Protein AF-A0A2W4ZC99-F1 (afdb_monomer)

Sequence (78 aa):
MYLNVTRPAQGQVTLEMQHDLDNEGTYAGTITPGGIRFRRGAETLMLRPSDGDATGLKWLAGKKDCLTVRPGEGYCRD

Mean predicted aligned error: 2.61 Å

Solvent-accessible surface area (backbone atoms only — not comparable to full-atom values): 4412 Å² total; per-residue (Å²): 109,51,74,47,81,45,71,88,47,93,60,36,30,42,38,41,34,30,66,51,98,86,46,65,53,78,34,65,28,36,64,49,100,77,33,35,39,33,55,62,88,92,47,78,48,49,42,20,83,39,35,16,60,72,15,67,39,80,95,39,50,85,44,64,60,19,34,28,66,46,76,69,26,58,44,67,71,131

pLDDT: mean 95.65, std 3.43, range [79.75, 98.38]

Secondary structure (DSSP, 8-state):
--EEEEEEETTEEEEEEE-SSS-EEEEEEEEETTEEEEEETTEEEEEEEE-TTTTT-GGGTT--SEEEEETTEEEE--

Radius of gyration: 11.99 Å; Cα contacts (8 Å, |Δi|>4): 175; chains: 1; bounding box: 28×34×28 Å

Foldseek 3Di:
DAWDWDDPDVQKIWIFDDFADPDTDIWIWGQDPAATWTDDVPDIWGWGQDAQVQLCDPVRPPGHGKIAGHNSGIYHDD

Organism: NCBI:txid1609977

Structure (mmCIF, N/CA/C/O backbone):
data_AF-A0A2W4ZC99-F1
#
_entry.id   AF-A0A2W4ZC99-F1
#
loop_
_atom_site.group_PDB
_atom_site.id
_atom_site.type_symbol
_atom_site.label_atom_id
_atom_site.label_alt_id
_atom_site.label_comp_id
_atom_site.label_asym_id
_atom_site.label_entity_id
_atom_site.label_seq_id
_atom_site.pdbx_PDB_ins_code
_atom_site.Cartn_x
_atom_site.Cartn_y
_atom_site.Cartn_z
_atom_site.occupancy
_atom_site.B_iso_or_equiv
_atom_site.auth_seq_id
_atom_site.auth_comp_id
_atom_site.auth_asym_id
_atom_site.auth_atom_id
_atom_site.pdbx_PDB_model_num
ATOM 1 N N . MET A 1 1 ? 8.613 -6.929 6.695 1.00 90.06 1 MET A N 1
ATOM 2 C CA . MET A 1 1 ? 7.772 -5.895 6.062 1.0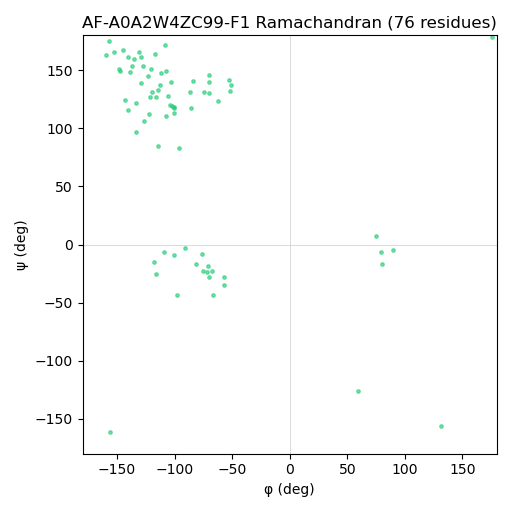0 90.06 1 MET A CA 1
ATOM 3 C C . MET A 1 1 ? 6.974 -5.174 7.126 1.00 90.06 1 MET A C 1
ATOM 5 O O . MET A 1 1 ? 6.453 -5.825 8.026 1.00 90.06 1 MET A O 1
ATOM 9 N N . TYR A 1 2 ? 6.890 -3.852 7.013 1.00 94.88 2 TYR A N 1
ATOM 10 C CA . TYR A 1 2 ? 6.125 -2.980 7.900 1.00 94.88 2 TYR A CA 1
ATOM 11 C C . TYR A 1 2 ? 5.439 -1.884 7.082 1.00 94.88 2 TYR A C 1
ATOM 13 O O . TYR A 1 2 ? 5.852 -1.600 5.955 1.00 94.88 2 TYR A O 1
ATOM 21 N N . LEU A 1 3 ? 4.417 -1.266 7.670 1.00 97.50 3 LEU A N 1
ATOM 22 C CA . LEU A 1 3 ? 3.746 -0.098 7.117 1.00 97.50 3 LEU A CA 1
ATOM 23 C C . LEU A 1 3 ? 3.347 0.846 8.252 1.00 97.50 3 LEU A C 1
ATOM 25 O O . LEU A 1 3 ? 2.592 0.464 9.145 1.00 97.50 3 LEU A O 1
ATOM 29 N N . ASN A 1 4 ? 3.790 2.092 8.156 1.00 97.56 4 ASN A N 1
ATOM 30 C CA . ASN A 1 4 ? 3.335 3.201 8.975 1.00 97.56 4 ASN A CA 1
ATOM 31 C C . ASN A 1 4 ? 2.617 4.231 8.090 1.00 97.56 4 ASN A C 1
ATOM 33 O O . ASN A 1 4 ? 3.098 4.606 7.019 1.00 97.56 4 ASN A O 1
ATOM 37 N N . VAL A 1 5 ? 1.440 4.678 8.532 1.00 96.38 5 VAL A N 1
ATOM 38 C CA . VAL A 1 5 ? 0.588 5.613 7.788 1.00 96.38 5 VAL A CA 1
ATOM 39 C C . VAL A 1 5 ? 0.348 6.845 8.644 1.00 96.38 5 VAL A C 1
ATOM 41 O O . VAL A 1 5 ? -0.378 6.786 9.636 1.00 96.38 5 VAL A O 1
ATOM 44 N N . THR A 1 6 ? 0.894 7.984 8.227 1.00 97.06 6 THR A N 1
ATOM 45 C CA . THR A 1 6 ? 0.633 9.277 8.874 1.00 97.06 6 THR A CA 1
ATOM 46 C C . THR A 1 6 ? -0.257 10.146 7.990 1.00 97.06 6 THR A C 1
ATOM 48 O O . THR A 1 6 ? -0.260 10.019 6.766 1.00 97.06 6 THR A O 1
ATOM 51 N N . ARG A 1 7 ? -1.074 11.010 8.603 1.00 93.19 7 ARG A N 1
ATOM 52 C CA . ARG A 1 7 ? -2.043 11.875 7.908 1.00 93.19 7 ARG A CA 1
ATOM 53 C C . ARG A 1 7 ? -1.639 13.344 8.075 1.00 93.19 7 ARG A C 1
ATOM 55 O O . ARG A 1 7 ? -2.130 13.988 8.999 1.00 93.19 7 ARG A O 1
ATOM 62 N N . PRO A 1 8 ? -0.741 13.883 7.232 1.00 81.94 8 PRO A N 1
ATOM 63 C CA . PRO A 1 8 ? -0.265 15.258 7.372 1.00 81.94 8 PRO A CA 1
ATOM 64 C C . PRO A 1 8 ? -1.325 16.304 6.993 1.00 81.94 8 PRO A C 1
ATOM 66 O O . PRO A 1 8 ? -1.248 17.443 7.442 1.00 81.94 8 PRO A O 1
ATOM 69 N N . ALA A 1 9 ? -2.311 15.936 6.169 1.00 83.50 9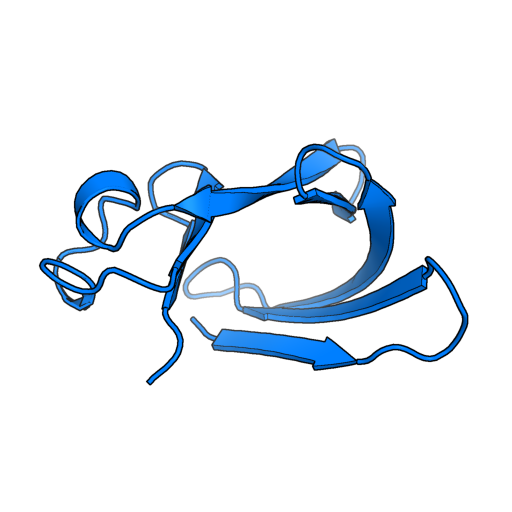 ALA A N 1
ATOM 70 C CA . ALA A 1 9 ? -3.407 16.804 5.749 1.00 83.50 9 ALA A CA 1
ATOM 71 C C . ALA A 1 9 ? -4.658 15.979 5.408 1.00 83.50 9 ALA A C 1
ATOM 73 O O . ALA A 1 9 ? -4.590 14.764 5.216 1.00 83.50 9 ALA A O 1
ATOM 74 N N . GLN A 1 10 ? -5.818 16.631 5.301 1.00 89.31 10 GLN A N 1
ATOM 75 C CA . GLN A 1 10 ? -7.065 15.947 4.961 1.00 89.31 10 GLN A CA 1
ATOM 76 C C . GLN A 1 10 ? -6.974 15.307 3.565 1.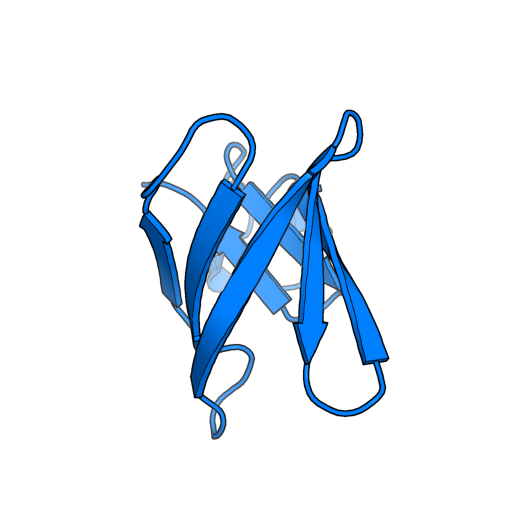00 89.31 10 GLN A C 1
ATOM 78 O O . GLN A 1 10 ? -6.688 15.975 2.575 1.00 89.31 10 GLN A O 1
ATOM 83 N N . GLY A 1 11 ? -7.208 13.995 3.490 1.00 90.75 11 GLY A N 1
ATOM 84 C CA . GLY A 1 11 ? -7.165 13.234 2.236 1.00 90.75 11 GLY A CA 1
ATOM 85 C C . GLY A 1 11 ? -5.763 12.867 1.731 1.00 90.75 11 GLY A C 1
ATOM 86 O O . GLY A 1 11 ? -5.667 12.082 0.789 1.00 90.75 11 GLY A O 1
ATOM 87 N N . GLN A 1 12 ? -4.691 13.360 2.358 1.00 95.88 12 GLN A N 1
ATOM 88 C CA . GLN A 1 12 ? -3.308 13.002 2.028 1.00 95.88 12 GLN A CA 1
ATOM 89 C C . GLN A 1 12 ? -2.675 12.192 3.156 1.00 95.88 12 GLN A C 1
ATOM 91 O O . GLN A 1 12 ? -2.977 12.390 4.335 1.00 95.88 12 GLN A O 1
ATOM 96 N N . VAL A 1 13 ? -1.781 11.279 2.790 1.00 97.44 13 VAL A N 1
ATOM 97 C CA . VAL A 1 13 ? -1.040 10.433 3.724 1.00 97.44 13 VAL A CA 1
ATOM 98 C C . VAL A 1 13 ? 0.424 10.326 3.330 1.00 97.44 13 VAL A C 1
ATOM 100 O O . VAL A 1 13 ? 0.767 10.411 2.152 1.00 97.44 13 VAL A O 1
ATOM 103 N N . THR A 1 14 ? 1.270 10.082 4.321 1.00 98.12 14 THR A N 1
ATOM 104 C CA . THR A 1 14 ? 2.635 9.607 4.109 1.00 98.12 14 THR A CA 1
ATOM 105 C C . THR A 1 14 ? 2.681 8.134 4.485 1.00 98.12 14 THR A C 1
ATOM 107 O O . THR A 1 14 ? 2.229 7.752 5.566 1.00 98.12 14 THR A O 1
ATOM 110 N N . LEU A 1 15 ? 3.191 7.316 3.569 1.00 98.06 15 LEU A N 1
ATOM 111 C CA . LEU A 1 15 ? 3.373 5.881 3.737 1.00 98.06 15 LEU A CA 1
ATOM 112 C C . LEU A 1 15 ? 4.858 5.600 3.907 1.00 98.06 15 LEU A C 1
ATOM 114 O O . LEU A 1 15 ? 5.612 5.743 2.950 1.00 98.06 15 LEU A O 1
ATOM 118 N N . GLU A 1 16 ? 5.266 5.197 5.097 1.00 98.25 16 GLU A N 1
ATOM 119 C CA . GLU A 1 16 ? 6.602 4.665 5.350 1.00 98.25 16 GLU A CA 1
ATOM 120 C C . GLU A 1 16 ? 6.475 3.143 5.388 1.00 98.25 16 GLU A C 1
ATOM 122 O O . GLU A 1 16 ? 5.693 2.603 6.175 1.00 98.25 16 GLU A O 1
ATOM 127 N N . MET A 1 17 ? 7.141 2.446 4.472 1.00 97.25 17 MET A N 1
ATOM 128 C CA . MET A 1 17 ? 6.935 1.011 4.301 1.00 97.25 17 MET A CA 1
ATOM 129 C C . MET A 1 17 ? 8.198 0.282 3.869 1.00 97.25 17 MET A C 1
ATOM 131 O O . MET A 1 17 ? 8.984 0.798 3.079 1.00 97.25 17 MET A O 1
ATOM 135 N N . GLN A 1 18 ? 8.301 -0.973 4.293 1.00 97.25 18 GLN A N 1
ATOM 136 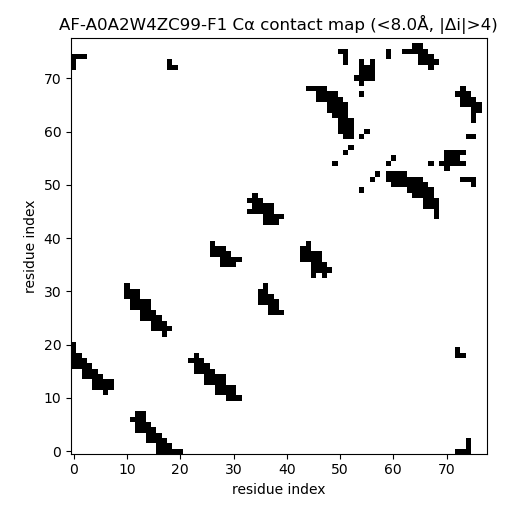C CA . GLN A 1 18 ? 9.164 -1.983 3.683 1.00 97.25 18 GLN A CA 1
ATOM 137 C C . GLN A 1 18 ? 8.284 -2.924 2.851 1.00 97.25 18 GLN A C 1
ATOM 139 O O . GLN A 1 18 ? 7.365 -3.542 3.400 1.00 97.25 18 GLN A O 1
ATOM 144 N N . HIS A 1 19 ? 8.532 -3.022 1.544 1.00 94.19 19 HIS A N 1
ATOM 145 C CA . HIS A 1 19 ? 7.644 -3.711 0.591 1.00 94.19 19 HIS A CA 1
ATOM 146 C C . HIS A 1 19 ? 8.183 -5.032 0.034 1.00 94.19 19 HIS A C 1
ATOM 148 O O . HIS A 1 19 ? 7.463 -5.748 -0.659 1.00 94.19 19 HIS A O 1
ATOM 154 N N . ASP A 1 20 ? 9.428 -5.363 0.354 1.00 91.94 20 ASP A N 1
ATOM 155 C CA . ASP A 1 20 ? 10.026 -6.689 0.203 1.00 91.94 20 ASP A CA 1
ATOM 156 C C . ASP A 1 20 ? 11.197 -6.819 1.198 1.00 91.94 20 ASP A C 1
ATOM 158 O O . ASP A 1 20 ? 11.220 -6.113 2.207 1.00 91.94 20 ASP A O 1
ATOM 162 N N . LEU A 1 21 ? 12.115 -7.766 0.996 1.00 92.44 21 LEU A N 1
ATOM 163 C CA . LEU A 1 21 ? 13.222 -8.000 1.931 1.00 92.44 21 LEU A CA 1
ATOM 164 C C . LEU A 1 21 ? 14.325 -6.940 1.845 1.00 92.44 21 LEU A C 1
ATOM 166 O O . LEU A 1 21 ? 15.041 -6.751 2.825 1.00 92.44 21 LEU A O 1
ATOM 170 N N . ASP A 1 22 ? 14.430 -6.246 0.714 1.00 95.12 22 ASP A N 1
ATOM 171 C CA . ASP A 1 22 ? 15.570 -5.388 0.388 1.00 95.12 22 ASP A CA 1
ATOM 172 C C . ASP A 1 22 ? 15.172 -3.917 0.216 1.00 95.12 22 ASP A C 1
ATOM 174 O O . ASP A 1 22 ? 16.034 -3.040 0.213 1.00 95.12 22 ASP A O 1
ATOM 178 N N . ASN A 1 23 ? 13.875 -3.629 0.069 1.00 95.12 23 ASN A N 1
ATOM 179 C CA . ASN A 1 23 ? 13.392 -2.299 -0.274 1.00 95.12 23 ASN A CA 1
ATOM 180 C C . ASN A 1 23 ? 12.433 -1.726 0.773 1.00 95.12 23 ASN A C 1
ATOM 182 O O . ASN A 1 23 ? 11.382 -2.294 1.103 1.00 95.12 23 ASN A O 1
ATOM 186 N N . GLU A 1 24 ? 12.777 -0.523 1.219 1.00 96.94 24 GLU A N 1
ATOM 187 C CA . GLU A 1 24 ? 11.959 0.337 2.059 1.00 96.94 24 GLU A CA 1
ATOM 188 C C . GLU A 1 24 ? 11.988 1.784 1.564 1.00 96.94 24 GLU A C 1
ATOM 190 O O . GLU A 1 24 ? 12.877 2.194 0.813 1.00 96.94 24 GLU A O 1
ATOM 195 N N . GLY A 1 25 ? 10.995 2.570 1.968 1.00 96.81 25 GLY A N 1
ATOM 196 C CA . GLY A 1 25 ? 10.945 3.977 1.616 1.00 96.81 25 GLY A CA 1
ATOM 197 C C . GLY A 1 25 ? 9.684 4.688 2.076 1.00 96.81 25 GLY A C 1
ATOM 198 O O . GLY A 1 25 ? 8.760 4.099 2.640 1.00 96.81 25 GLY A O 1
ATOM 199 N N . THR A 1 26 ? 9.661 5.984 1.773 1.00 97.94 26 THR A N 1
ATOM 200 C CA . THR A 1 26 ? 8.578 6.894 2.137 1.00 97.94 26 THR A CA 1
ATOM 201 C C . THR A 1 26 ? 7.897 7.431 0.887 1.00 97.94 26 THR A C 1
ATOM 203 O O . THR A 1 26 ? 8.545 7.990 0.002 1.00 97.94 26 THR A O 1
ATOM 206 N N . TYR A 1 27 ? 6.574 7.299 0.826 1.00 97.81 27 TYR A N 1
ATOM 207 C CA . TYR A 1 27 ? 5.771 7.643 -0.343 1.00 97.81 27 TYR A CA 1
ATOM 208 C C . TYR A 1 27 ? 4.607 8.553 0.035 1.00 97.81 27 TYR A C 1
ATOM 210 O O . TYR A 1 27 ? 3.920 8.339 1.034 1.00 97.81 27 TYR A O 1
ATOM 218 N N . ALA A 1 28 ? 4.342 9.549 -0.809 1.00 97.75 28 ALA A N 1
ATOM 219 C CA . ALA A 1 28 ? 3.111 10.319 -0.728 1.00 97.75 28 ALA A CA 1
ATOM 220 C C . ALA A 1 28 ? 1.941 9.484 -1.269 1.00 97.75 28 ALA A C 1
ATOM 222 O O . ALA A 1 28 ? 2.019 8.912 -2.362 1.00 97.75 28 ALA A O 1
ATOM 223 N N . GLY A 1 29 ? 0.850 9.440 -0.511 1.00 97.75 29 GLY A N 1
ATOM 224 C CA . GLY A 1 29 ? -0.379 8.759 -0.880 1.00 97.75 29 GLY A CA 1
ATOM 225 C C . GLY A 1 29 ? -1.594 9.671 -0.770 1.00 97.75 29 GLY A C 1
ATOM 226 O O . GLY A 1 29 ? -1.636 10.593 0.039 1.00 97.75 29 GLY A O 1
ATOM 227 N N . THR A 1 30 ? -2.618 9.373 -1.561 1.00 98.00 30 THR A N 1
ATOM 228 C CA . THR A 1 30 ? -3.911 10.060 -1.531 1.00 98.00 30 THR A CA 1
ATOM 229 C C . THR A 1 30 ? -5.007 9.057 -1.199 1.00 98.00 30 THR A C 1
ATOM 231 O O . THR A 1 30 ? -5.085 7.987 -1.808 1.00 98.00 30 THR A O 1
ATOM 234 N N . ILE A 1 31 ? -5.865 9.401 -0.239 1.00 96.88 31 ILE A N 1
ATOM 235 C CA . ILE A 1 31 ? -7.014 8.580 0.146 1.00 96.88 31 ILE A CA 1
ATOM 236 C C . ILE A 1 31 ? -8.050 8.624 -0.980 1.00 96.88 31 ILE A C 1
ATOM 238 O O . ILE A 1 31 ? -8.434 9.686 -1.465 1.00 96.88 31 ILE A O 1
ATOM 242 N N . THR A 1 32 ? -8.517 7.450 -1.384 1.00 96.50 32 THR A N 1
ATOM 243 C CA . THR A 1 32 ? -9.566 7.245 -2.385 1.00 96.50 32 THR A CA 1
ATOM 244 C C . THR A 1 32 ? -10.614 6.274 -1.831 1.00 96.50 32 THR A C 1
ATOM 246 O O . THR A 1 32 ? -10.326 5.570 -0.860 1.00 96.50 32 THR A O 1
ATOM 249 N N . PRO A 1 33 ? -11.803 6.153 -2.450 1.00 94.88 33 PRO A N 1
ATOM 250 C CA . PRO A 1 33 ? -12.807 5.180 -2.010 1.00 94.88 33 PRO A CA 1
ATOM 251 C C . PRO A 1 33 ? -12.313 3.723 -1.999 1.00 94.88 33 PRO A C 1
ATOM 253 O O . PRO A 1 33 ? -12.795 2.923 -1.208 1.00 94.88 33 PRO A O 1
ATOM 256 N N . GLY A 1 34 ? -11.347 3.377 -2.860 1.00 92.44 34 GLY A N 1
ATOM 257 C CA . GLY A 1 34 ? -10.791 2.022 -2.959 1.00 92.44 34 GLY A CA 1
ATOM 258 C C . GLY A 1 34 ? -9.573 1.749 -2.070 1.00 92.44 34 GLY A C 1
ATOM 259 O O . GLY A 1 34 ? -9.058 0.635 -2.093 1.00 92.44 34 GLY A O 1
ATOM 260 N N . GLY A 1 35 ? -9.078 2.745 -1.330 1.00 96.56 35 GLY A N 1
ATOM 261 C CA . GLY A 1 35 ? -7.837 2.656 -0.555 1.00 96.56 35 GLY A CA 1
ATOM 262 C C . GLY A 1 35 ? -6.912 3.847 -0.797 1.00 96.56 35 GLY A C 1
ATOM 263 O O . GLY A 1 35 ? -7.356 4.921 -1.206 1.00 96.56 35 GLY A O 1
ATOM 264 N N . ILE A 1 36 ? -5.614 3.679 -0.563 1.00 98.12 36 ILE A N 1
ATOM 265 C CA . ILE A 1 36 ? -4.627 4.756 -0.719 1.00 98.12 36 ILE A CA 1
ATOM 266 C C . ILE A 1 36 ? -3.896 4.575 -2.048 1.00 98.12 36 ILE A C 1
ATOM 268 O O . ILE A 1 36 ? -3.213 3.575 -2.255 1.00 98.12 36 ILE A O 1
ATOM 272 N N . ARG A 1 37 ? -4.020 5.550 -2.952 1.00 98.38 37 ARG A N 1
ATOM 273 C CA . ARG A 1 37 ? -3.261 5.582 -4.209 1.00 98.38 37 ARG A CA 1
ATOM 274 C C . ARG A 1 37 ? -1.918 6.266 -3.978 1.00 98.38 37 ARG A C 1
ATOM 276 O O . ARG A 1 37 ? -1.897 7.361 -3.425 1.00 98.38 37 ARG A O 1
ATOM 283 N N . PHE A 1 38 ? -0.825 5.668 -4.434 1.00 98.31 38 PHE A N 1
ATOM 284 C CA . PHE A 1 38 ? 0.527 6.220 -4.299 1.00 98.31 38 PHE A CA 1
ATOM 285 C C . PHE A 1 38 ? 1.377 5.885 -5.530 1.00 98.31 38 PHE A C 1
ATOM 287 O O . PHE A 1 38 ? 0.977 5.071 -6.365 1.00 98.31 38 PHE A O 1
ATOM 294 N N . ARG A 1 39 ? 2.539 6.530 -5.671 1.00 97.81 39 ARG A N 1
ATOM 295 C CA . ARG A 1 39 ? 3.522 6.195 -6.711 1.00 97.81 39 ARG A CA 1
ATOM 296 C C . ARG A 1 39 ? 4.786 5.621 -6.093 1.00 97.81 39 ARG A C 1
ATOM 298 O O . ARG A 1 39 ? 5.295 6.171 -5.120 1.00 97.81 39 ARG A O 1
ATOM 305 N N . ARG A 1 40 ? 5.311 4.565 -6.712 1.00 95.31 40 ARG A N 1
ATOM 306 C CA . ARG A 1 40 ? 6.616 3.974 -6.407 1.00 95.31 40 ARG A CA 1
ATOM 307 C C . ARG A 1 40 ? 7.403 3.893 -7.711 1.00 95.31 40 ARG A C 1
ATOM 309 O O . ARG A 1 40 ? 7.057 3.133 -8.610 1.00 95.31 40 ARG A O 1
ATOM 316 N N . GLY A 1 41 ? 8.396 4.768 -7.862 1.00 92.25 41 GLY A N 1
ATOM 317 C CA . GLY A 1 41 ? 9.063 4.985 -9.148 1.00 92.25 41 GLY A CA 1
ATOM 318 C C . GLY A 1 41 ? 8.089 5.448 -10.245 1.00 92.25 41 GLY A C 1
ATOM 319 O O . GLY A 1 41 ? 7.367 6.441 -10.094 1.00 92.25 41 GLY A O 1
ATOM 320 N N . ALA A 1 42 ? 8.070 4.730 -11.369 1.00 95.44 42 ALA A N 1
ATOM 321 C CA . ALA A 1 42 ? 7.158 4.998 -12.484 1.00 95.44 42 ALA A CA 1
ATOM 322 C C . ALA A 1 42 ? 5.747 4.418 -12.271 1.00 95.44 42 ALA A C 1
ATOM 324 O O . ALA A 1 42 ? 4.806 4.838 -12.944 1.00 95.44 42 ALA A O 1
ATOM 325 N N . GLU A 1 43 ? 5.579 3.491 -11.328 1.00 96.62 43 GLU A N 1
ATOM 326 C CA . GLU A 1 43 ? 4.323 2.777 -11.124 1.00 96.62 43 GLU A CA 1
ATOM 327 C C . GLU A 1 43 ? 3.355 3.573 -10.246 1.00 96.62 43 GLU A C 1
ATOM 329 O O . GLU A 1 43 ? 3.743 4.206 -9.260 1.00 96.62 43 GLU A O 1
ATOM 334 N N . THR A 1 44 ? 2.070 3.520 -10.599 1.00 97.69 44 THR A N 1
ATOM 335 C CA . THR A 1 44 ? 0.974 3.985 -9.741 1.00 97.69 44 THR A CA 1
ATOM 336 C C . THR A 1 44 ? 0.309 2.769 -9.120 1.00 97.69 44 THR A C 1
ATOM 338 O O . THR A 1 44 ? -0.221 1.917 -9.828 1.00 97.69 44 THR A O 1
ATOM 341 N N . LEU A 1 45 ? 0.334 2.705 -7.795 1.00 98.06 45 LEU A N 1
ATOM 342 C CA . LEU A 1 45 ? -0.109 1.571 -6.997 1.00 98.06 45 LEU A CA 1
ATOM 343 C C . LEU A 1 45 ? -1.288 1.973 -6.106 1.00 98.06 45 LEU A C 1
ATOM 345 O O . LEU A 1 45 ? -1.574 3.159 -5.901 1.00 98.06 45 LEU A O 1
ATOM 349 N N . MET A 1 46 ? -1.987 0.973 -5.576 1.00 98.06 46 MET A N 1
ATOM 350 C CA . MET A 1 46 ? -3.086 1.171 -4.638 1.00 98.06 46 MET A CA 1
ATOM 351 C C . MET A 1 46 ? -2.940 0.208 -3.467 1.00 98.06 46 MET A C 1
ATOM 353 O O . MET A 1 46 ? -2.942 -1.002 -3.657 1.00 98.06 46 MET A O 1
ATOM 357 N N . LEU A 1 47 ? -2.851 0.761 -2.263 1.00 98.06 47 LEU A N 1
ATOM 358 C CA . LEU A 1 47 ? -2.909 0.021 -1.012 1.00 98.06 47 LEU A CA 1
ATOM 359 C C . LEU A 1 47 ? -4.380 -0.155 -0.617 1.00 98.06 47 LEU A C 1
ATOM 361 O O . LEU A 1 47 ? -5.084 0.839 -0.407 1.00 98.06 47 LEU A O 1
ATOM 365 N N . ARG A 1 48 ? -4.848 -1.401 -0.549 1.00 97.88 48 ARG A N 1
ATOM 366 C CA . ARG A 1 48 ? -6.268 -1.759 -0.408 1.00 97.88 48 ARG A CA 1
ATOM 367 C C . ARG A 1 48 ? -6.533 -2.564 0.863 1.00 97.88 48 ARG A C 1
ATOM 369 O O . ARG A 1 48 ? -5.644 -3.310 1.269 1.00 97.88 48 ARG A O 1
ATOM 376 N N . PRO A 1 49 ? -7.745 -2.475 1.444 1.00 97.69 49 PRO A N 1
ATOM 377 C CA . PRO A 1 49 ? -8.215 -3.426 2.451 1.00 97.69 49 PRO A CA 1
ATOM 378 C C . PRO A 1 49 ? -8.089 -4.878 1.975 1.00 97.69 49 PRO A C 1
ATOM 380 O O . PRO A 1 49 ? -8.330 -5.170 0.803 1.00 97.69 49 PRO A O 1
ATOM 383 N N . SER A 1 50 ? -7.712 -5.768 2.888 1.00 97.50 50 SER A N 1
ATOM 384 C CA . SER A 1 50 ? -7.509 -7.200 2.660 1.00 97.50 50 SER A CA 1
ATOM 385 C C . SER A 1 50 ? -7.642 -7.967 3.978 1.00 97.50 50 SER A C 1
ATOM 387 O O . SER A 1 50 ? -7.721 -7.374 5.051 1.00 97.50 50 SER A O 1
ATOM 389 N N . ASP A 1 51 ? -7.580 -9.291 3.903 1.0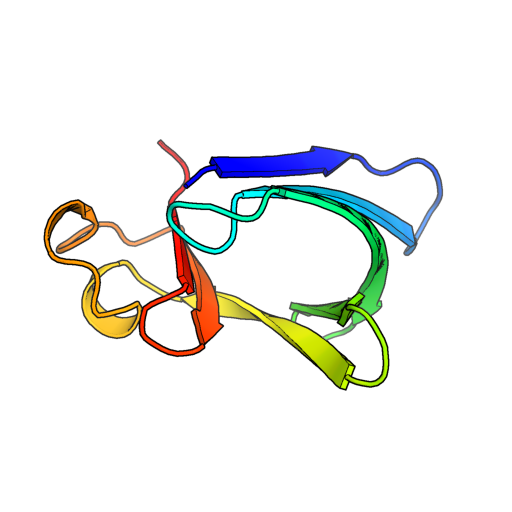0 97.88 51 ASP A N 1
ATOM 390 C CA . ASP A 1 51 ? -7.193 -10.151 5.019 1.00 97.88 51 ASP A CA 1
ATOM 391 C C . ASP A 1 51 ? -5.801 -10.752 4.771 1.00 97.88 51 ASP A C 1
ATOM 393 O O . ASP A 1 51 ? -5.212 -10.575 3.698 1.00 97.88 51 ASP A O 1
ATOM 397 N N . GLY A 1 52 ? -5.253 -11.415 5.786 1.00 97.12 52 GLY A N 1
ATOM 398 C CA . GLY A 1 52 ? -3.920 -11.996 5.755 1.00 97.12 52 GLY A CA 1
ATOM 399 C C . GLY A 1 52 ? -3.810 -13.206 4.834 1.00 97.12 52 GLY A C 1
ATOM 400 O O . GLY A 1 52 ? -2.751 -13.415 4.244 1.00 97.12 52 GLY A O 1
ATOM 401 N N . ASP A 1 53 ? -4.904 -13.938 4.625 1.00 97.25 53 ASP A N 1
ATOM 402 C CA . ASP A 1 53 ? -4.960 -15.075 3.703 1.00 97.25 53 ASP A CA 1
ATOM 403 C C . ASP A 1 53 ? -4.785 -14.596 2.246 1.00 97.25 53 ASP A C 1
ATOM 405 O O . ASP A 1 53 ? -3.974 -15.139 1.492 1.00 97.25 53 ASP A O 1
ATOM 409 N N . ALA A 1 54 ? -5.451 -13.498 1.877 1.00 96.44 54 ALA A N 1
ATOM 410 C CA . ALA A 1 54 ? -5.377 -12.880 0.555 1.00 96.44 54 ALA A CA 1
ATOM 411 C C . ALA A 1 54 ? -4.034 -12.185 0.257 1.00 96.44 54 ALA A C 1
ATOM 413 O O . ALA A 1 54 ? -3.701 -11.986 -0.912 1.00 96.44 54 ALA A O 1
ATOM 414 N N . THR A 1 55 ? -3.22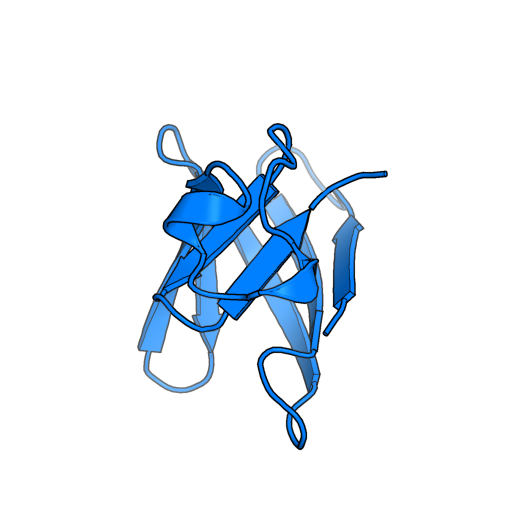1 -11.857 1.273 1.00 96.12 55 THR A N 1
ATOM 415 C CA . THR A 1 55 ? -1.871 -11.300 1.039 1.00 96.12 55 THR A CA 1
ATOM 416 C C . THR A 1 55 ? -0.909 -12.310 0.408 1.00 96.12 55 THR A C 1
ATOM 418 O O . THR A 1 55 ? 0.091 -11.909 -0.187 1.00 96.12 55 THR A O 1
ATOM 421 N N . GLY A 1 56 ? -1.167 -13.615 0.557 1.00 94.88 56 GLY A N 1
ATOM 422 C CA . GLY A 1 56 ? -0.241 -14.682 0.164 1.00 94.88 56 GLY A CA 1
ATOM 423 C C . GLY A 1 56 ? 0.952 -14.873 1.113 1.00 94.88 56 GLY A C 1
ATOM 424 O O . GLY A 1 56 ? 1.854 -15.655 0.812 1.00 94.88 56 GLY A O 1
ATOM 425 N N . LEU A 1 57 ? 0.976 -14.185 2.260 1.00 94.69 57 LEU A N 1
ATOM 426 C CA . LEU A 1 57 ? 2.066 -14.240 3.235 1.00 94.69 57 LEU A CA 1
ATOM 427 C C . LEU A 1 57 ? 1.697 -15.163 4.397 1.00 94.69 57 LEU A C 1
ATOM 429 O O . LEU A 1 57 ? 0.817 -14.858 5.198 1.00 94.69 57 LEU A O 1
ATOM 433 N N . LYS A 1 58 ? 2.409 -16.290 4.528 1.00 94.88 58 LYS A N 1
ATOM 434 C CA . LYS A 1 58 ? 2.083 -17.342 5.513 1.00 94.88 58 LYS A CA 1
ATOM 435 C C . LYS A 1 58 ? 2.035 -16.845 6.960 1.00 94.88 58 LYS A C 1
ATOM 437 O O . LYS A 1 58 ? 1.217 -17.324 7.732 1.00 94.88 58 LYS A O 1
ATOM 442 N N . TRP A 1 59 ? 2.886 -15.890 7.329 1.00 93.56 59 TRP A N 1
ATOM 443 C CA . TRP A 1 59 ? 2.926 -15.324 8.685 1.00 93.56 59 TRP A CA 1
ATOM 444 C C . TRP A 1 59 ? 1.791 -14.332 8.978 1.00 93.56 59 TRP A C 1
ATOM 446 O O . TRP A 1 59 ? 1.637 -13.908 10.120 1.00 93.56 59 TRP A O 1
ATOM 456 N N . LEU A 1 60 ? 1.008 -13.950 7.965 1.00 96.00 60 LEU A N 1
ATOM 457 C CA . LEU A 1 60 ? -0.193 -13.132 8.126 1.00 96.00 60 LEU A CA 1
ATOM 458 C C . LEU A 1 60 ? -1.480 -13.966 8.093 1.00 96.00 60 LEU A C 1
ATOM 460 O O . LEU A 1 60 ? -2.540 -13.421 8.390 1.00 96.00 60 LEU A O 1
ATOM 464 N N . ALA A 1 61 ? -1.407 -15.258 7.757 1.00 96.38 61 ALA A N 1
ATOM 465 C CA . ALA A 1 61 ? -2.575 -16.122 7.593 1.00 96.38 61 ALA A CA 1
ATOM 466 C C . ALA A 1 61 ? -3.523 -16.062 8.806 1.00 96.38 61 ALA A C 1
ATOM 468 O O . ALA A 1 61 ? -3.093 -16.040 9.961 1.00 96.38 61 ALA A O 1
ATOM 469 N N . GLY A 1 62 ? -4.828 -16.008 8.533 1.00 96.19 62 GLY A N 1
ATOM 470 C CA . GLY A 1 62 ? -5.876 -15.876 9.546 1.00 96.19 62 GLY A CA 1
ATOM 471 C C . GLY A 1 62 ? -6.121 -14.463 10.100 1.00 96.19 62 GLY A C 1
ATOM 472 O O . GLY A 1 62 ? -7.195 -14.232 10.660 1.00 96.19 62 GLY A O 1
ATOM 473 N N . LYS A 1 63 ? -5.210 -13.492 9.926 1.00 97.31 63 LYS A N 1
ATOM 474 C CA . LYS A 1 63 ? -5.455 -12.090 10.328 1.00 97.31 63 LYS A CA 1
ATOM 475 C C . LYS A 1 63 ? -6.497 -11.438 9.410 1.00 97.31 63 LYS A C 1
ATOM 477 O O . LYS A 1 63 ? -6.560 -11.761 8.228 1.00 97.31 63 LYS A O 1
ATOM 482 N N . LYS A 1 64 ? -7.329 -10.531 9.939 1.00 96.62 64 LYS A N 1
ATOM 483 C CA . LYS A 1 64 ? -8.482 -9.959 9.205 1.00 96.62 64 LYS A CA 1
ATOM 484 C C . LYS A 1 64 ? -8.417 -8.456 8.946 1.00 96.62 64 LYS A C 1
ATOM 486 O O . LYS A 1 64 ? -9.013 -8.010 7.975 1.00 96.62 64 LYS A O 1
ATOM 491 N N . ASP A 1 65 ? -7.698 -7.690 9.764 1.00 96.94 65 ASP A N 1
ATOM 492 C CA . ASP A 1 65 ? -7.483 -6.255 9.529 1.00 96.94 65 ASP A CA 1
ATOM 493 C C . ASP A 1 65 ? -6.140 -6.051 8.826 1.00 96.94 65 ASP A C 1
ATOM 495 O O . ASP A 1 65 ? -5.106 -5.841 9.467 1.00 96.94 65 ASP A O 1
ATOM 499 N N . CYS A 1 66 ? -6.137 -6.206 7.502 1.00 97.69 66 CYS A N 1
ATOM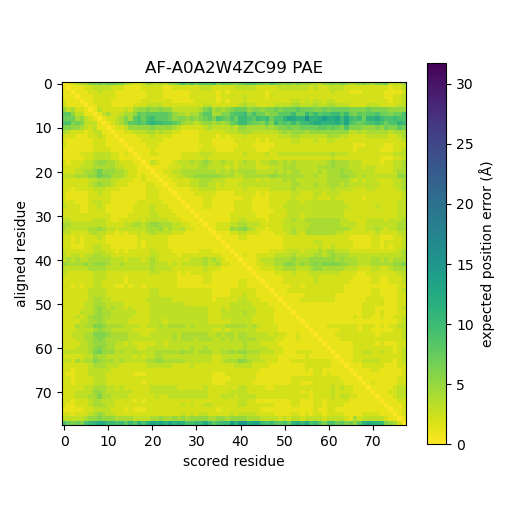 500 C CA . CYS A 1 66 ? -4.926 -6.114 6.701 1.00 97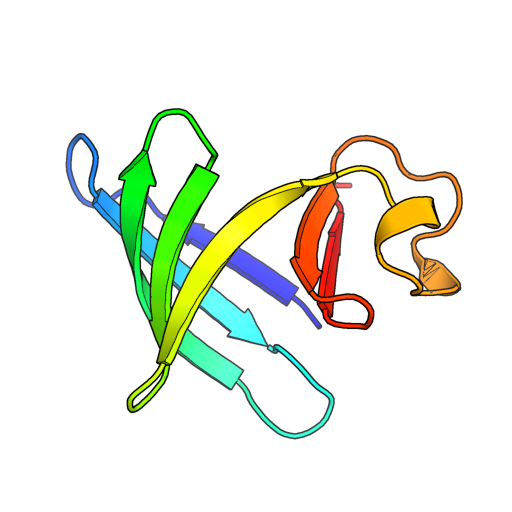.69 66 CYS A CA 1
ATOM 501 C C . CYS A 1 66 ? -5.074 -5.156 5.521 1.00 97.69 66 CYS A C 1
ATOM 503 O O . CYS A 1 66 ? -6.163 -4.813 5.063 1.00 97.69 66 CYS A O 1
ATOM 505 N N . LEU A 1 67 ? -3.928 -4.737 5.005 1.00 97.81 67 LEU A N 1
ATOM 506 C CA . LEU A 1 67 ? -3.771 -3.969 3.787 1.00 97.81 67 LEU A CA 1
ATOM 507 C C . LEU A 1 67 ? -2.838 -4.726 2.843 1.00 97.81 67 LEU A C 1
ATOM 509 O O . LEU A 1 67 ? -1.879 -5.356 3.286 1.00 97.81 67 LEU A O 1
ATOM 513 N N . THR A 1 68 ? -3.090 -4.645 1.541 1.00 97.62 68 THR A N 1
ATOM 514 C CA . THR A 1 68 ? -2.218 -5.225 0.513 1.00 97.62 68 THR A CA 1
ATOM 515 C C . THR A 1 68 ? -2.075 -4.289 -0.676 1.00 97.62 68 THR A C 1
ATOM 517 O O . THR A 1 68 ? -2.992 -3.533 -1.008 1.00 97.62 68 THR A O 1
ATOM 520 N N . VAL A 1 69 ? -0.909 -4.334 -1.314 1.00 97.44 69 VAL A N 1
ATOM 521 C CA . VAL A 1 69 ? -0.672 -3.688 -2.613 1.00 97.44 69 VAL A CA 1
ATOM 522 C C . VAL A 1 69 ? -0.822 -4.715 -3.735 1.00 97.44 69 VAL A C 1
ATOM 524 O O . VAL A 1 69 ? -1.450 -4.445 -4.758 1.00 97.44 69 VAL A O 1
ATOM 527 N N . ARG A 1 70 ? -0.256 -5.907 -3.524 1.00 95.56 70 ARG A N 1
ATOM 528 C CA . ARG A 1 70 ? -0.258 -7.056 -4.434 1.00 95.56 70 ARG A CA 1
ATOM 529 C C . ARG A 1 70 ? 0.032 -8.336 -3.640 1.00 95.56 70 ARG A C 1
ATOM 531 O O . ARG A 1 70 ? 0.579 -8.238 -2.540 1.00 95.56 70 ARG A O 1
ATOM 538 N N . PRO A 1 71 ? -0.261 -9.528 -4.187 1.00 94.44 71 PRO A N 1
ATOM 539 C CA . PRO A 1 71 ? 0.171 -10.779 -3.572 1.00 94.44 71 PRO A CA 1
A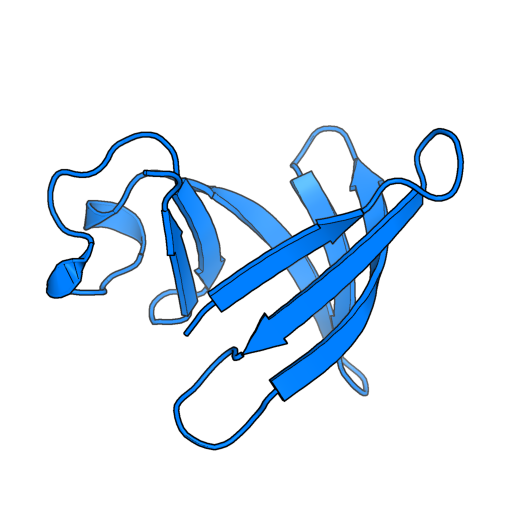TOM 540 C C . PRO A 1 71 ? 1.678 -10.758 -3.281 1.00 94.44 71 PRO A C 1
ATOM 542 O O . PRO A 1 71 ? 2.471 -10.371 -4.139 1.00 94.44 71 PRO A O 1
ATOM 545 N N . GLY A 1 72 ? 2.062 -11.142 -2.065 1.00 95.06 72 GLY A N 1
ATOM 546 C CA . GLY A 1 72 ? 3.437 -11.053 -1.571 1.00 95.06 72 GLY A CA 1
ATOM 547 C C . GLY A 1 72 ? 3.798 -9.729 -0.882 1.00 95.06 72 GLY A C 1
ATOM 548 O O . GLY A 1 72 ? 4.887 -9.626 -0.333 1.00 95.06 72 GLY A O 1
ATOM 549 N N . GLU A 1 73 ? 2.899 -8.740 -0.856 1.00 96.62 73 GLU A N 1
ATOM 550 C CA . GLU A 1 73 ? 3.106 -7.427 -0.228 1.00 96.62 73 GLU A CA 1
ATOM 551 C C . GLU A 1 73 ? 1.871 -7.060 0.612 1.00 96.62 73 GLU A C 1
ATOM 553 O O . GLU A 1 73 ? 0.848 -6.583 0.101 1.00 96.62 73 GLU A O 1
ATOM 558 N N . GLY A 1 74 ? 1.945 -7.330 1.917 1.00 96.88 74 GLY A N 1
ATOM 559 C CA . GLY A 1 74 ? 0.817 -7.211 2.832 1.00 96.88 74 GLY A CA 1
ATOM 560 C C . GLY A 1 74 ? 1.220 -6.811 4.247 1.00 96.88 74 GLY A C 1
ATOM 561 O O . GLY A 1 74 ? 2.316 -7.124 4.714 1.00 96.88 74 GLY A O 1
ATOM 562 N N . TYR A 1 75 ? 0.300 -6.125 4.921 1.00 97.50 75 TYR A N 1
ATOM 563 C CA . TYR A 1 75 ? 0.495 -5.509 6.229 1.00 97.50 75 TYR A CA 1
ATOM 564 C C . TYR A 1 75 ? -0.768 -5.695 7.056 1.00 97.50 75 TYR A C 1
ATOM 566 O O . TYR A 1 75 ? -1.812 -5.163 6.695 1.00 97.50 75 TYR A O 1
ATOM 574 N N . CYS A 1 76 ? -0.695 -6.433 8.157 1.00 97.12 76 CYS A N 1
ATOM 575 C CA . CYS A 1 76 ? -1.827 -6.562 9.068 1.00 97.12 76 CYS A CA 1
ATOM 576 C C . CYS A 1 76 ? -1.611 -5.700 10.302 1.00 97.12 76 CYS A C 1
ATOM 578 O O . CYS A 1 76 ? -0.495 -5.636 10.821 1.00 97.12 76 CYS A O 1
ATOM 580 N N . ARG A 1 77 ? -2.683 -5.057 10.764 1.00 94.38 77 ARG A N 1
ATOM 581 C CA . ARG A 1 77 ? -2.711 -4.426 12.077 1.00 94.38 77 ARG A CA 1
ATOM 582 C C . ARG A 1 77 ? -2.725 -5.530 13.139 1.00 94.38 77 ARG A C 1
ATOM 584 O O . ARG A 1 77 ? -3.349 -6.576 12.937 1.00 94.38 77 ARG A O 1
ATOM 591 N N . ASP A 1 78 ? -1.975 -5.312 14.209 1.00 79.75 78 ASP A N 1
ATOM 592 C CA . ASP A 1 78 ? -2.068 -6.110 15.434 1.00 79.75 78 ASP A CA 1
ATOM 593 C C . ASP A 1 78 ? -3.046 -5.438 16.404 1.00 79.75 78 ASP A C 1
ATOM 595 O O . ASP A 1 78 ? -3.031 -4.182 16.463 1.00 79.75 78 ASP A O 1
#

Nearest PDB structures (foldseek):
  4znb-assembly2_B  TM=6.619E-01  e=5.673E+00  Bacteroides fragilis
  8rth-assembly1_A  TM=6.080E-01  e=8.772E+00  Trypanosoma brucei
  4wd6-assembly2_B  TM=5.265E-01  e=6.680E+00  Stutzerimonas stutzeri